Protein AF-A0A137QL99-F1 (afdb_monomer_lite)

pLDDT: mean 76.78, std 11.73, range [41.91, 91.19]

Structure (mmCIF, N/CA/C/O backbone):
data_AF-A0A137QL99-F1
#
_entry.id   AF-A0A137QL99-F1
#
loop_
_atom_site.group_PDB
_atom_site.id
_atom_site.type_symbol
_atom_site.label_atom_id
_atom_site.label_alt_id
_atom_site.label_comp_id
_atom_site.label_asym_id
_atom_site.label_entity_id
_atom_site.label_seq_id
_atom_site.pdbx_PDB_ins_code
_atom_site.Cartn_x
_atom_site.Cartn_y
_atom_site.Cartn_z
_atom_site.occupancy
_atom_site.B_iso_or_equiv
_atom_site.auth_seq_id
_atom_site.auth_comp_id
_atom_site.auth_asym_id
_atom_site.auth_atom_id
_atom_site.pdbx_PDB_model_num
ATOM 1 N N . MET A 1 1 ? 12.707 46.211 -25.160 1.00 54.31 1 MET A N 1
ATOM 2 C CA . MET A 1 1 ? 11.933 45.175 -25.869 1.00 54.31 1 MET A CA 1
ATOM 3 C C . MET A 1 1 ? 12.020 43.937 -25.001 1.00 54.31 1 MET A C 1
ATOM 5 O O . MET A 1 1 ? 13.119 43.436 -24.837 1.00 54.31 1 MET A O 1
ATOM 9 N N . LEU A 1 2 ? 10.940 43.583 -24.303 1.00 53.12 2 LEU A N 1
ATOM 10 C CA . LEU A 1 2 ? 10.890 42.402 -23.436 1.00 53.12 2 LEU A CA 1
ATOM 11 C C . LEU A 1 2 ? 10.158 41.309 -24.218 1.00 53.12 2 LEU A C 1
ATOM 13 O O . LEU A 1 2 ? 9.009 41.518 -24.604 1.00 53.12 2 LEU A O 1
ATOM 17 N N . GLU A 1 3 ? 10.835 40.200 -24.504 1.00 61.22 3 GLU A N 1
ATOM 18 C CA . GLU A 1 3 ? 10.217 39.024 -25.124 1.00 61.22 3 GLU A CA 1
ATOM 19 C C . GLU A 1 3 ? 9.239 38.345 -24.150 1.00 61.22 3 GLU A C 1
ATOM 21 O O . GLU A 1 3 ? 9.506 38.291 -22.945 1.00 61.22 3 GLU A O 1
ATOM 26 N N . PRO A 1 4 ? 8.093 37.834 -24.636 1.00 61.75 4 PRO A N 1
ATOM 27 C CA . PRO A 1 4 ? 7.144 37.131 -23.792 1.00 61.75 4 PRO A CA 1
ATOM 28 C C . PRO A 1 4 ? 7.691 35.742 -23.450 1.00 61.75 4 PRO A C 1
ATOM 30 O O . PRO A 1 4 ? 7.978 34.941 -24.340 1.00 61.75 4 PRO A O 1
ATOM 33 N N . SER A 1 5 ? 7.818 35.451 -22.154 1.00 60.47 5 SER A N 1
ATOM 34 C CA . SER A 1 5 ? 8.147 34.112 -21.665 1.00 60.47 5 SER A CA 1
ATOM 35 C C . SER A 1 5 ? 7.122 33.101 -22.171 1.00 60.47 5 SER A C 1
ATOM 37 O O . SER A 1 5 ? 5.916 33.280 -21.996 1.00 60.47 5 SER A O 1
ATOM 39 N N . THR A 1 6 ? 7.613 32.028 -22.782 1.00 67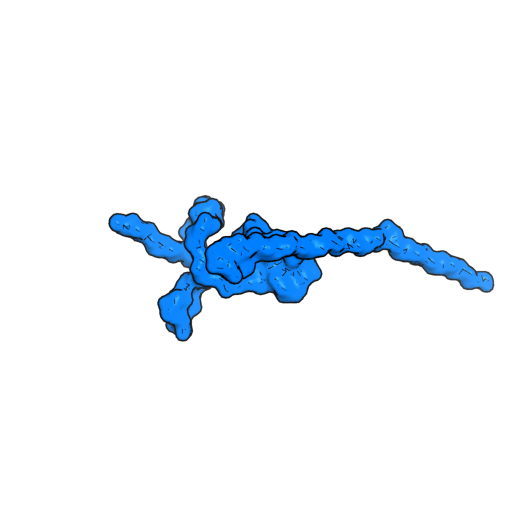.88 6 THR A N 1
ATOM 40 C CA . THR A 1 6 ? 6.822 30.888 -23.242 1.00 67.88 6 THR A CA 1
ATOM 41 C C . THR A 1 6 ? 5.943 30.372 -22.096 1.00 67.88 6 THR A C 1
ATOM 43 O O . THR A 1 6 ? 6.488 30.003 -21.051 1.00 67.88 6 THR A O 1
ATOM 46 N N . PRO A 1 7 ? 4.604 30.325 -22.229 1.00 62.66 7 PRO A N 1
ATOM 47 C CA . PRO A 1 7 ? 3.788 29.624 -21.251 1.00 62.66 7 PRO A CA 1
ATOM 48 C C . PRO A 1 7 ? 4.158 28.137 -21.283 1.00 62.66 7 PRO A C 1
ATOM 50 O O . PRO A 1 7 ? 4.335 27.546 -22.349 1.00 62.66 7 PRO A O 1
ATOM 53 N N . ASN A 1 8 ? 4.322 27.555 -20.099 1.00 57.19 8 ASN A N 1
ATOM 54 C CA . ASN A 1 8 ? 4.699 26.160 -19.904 1.00 57.19 8 ASN A CA 1
ATOM 55 C C . ASN A 1 8 ? 3.695 25.244 -20.643 1.00 57.19 8 ASN A C 1
ATOM 57 O O . ASN A 1 8 ? 2.508 25.244 -20.329 1.00 57.19 8 ASN A O 1
ATOM 61 N N . LEU A 1 9 ? 4.159 24.513 -21.665 1.00 59.59 9 LEU A N 1
ATOM 62 C CA . LEU A 1 9 ? 3.336 23.774 -22.643 1.00 59.59 9 LEU A CA 1
ATOM 63 C C . LEU A 1 9 ? 2.812 22.415 -22.145 1.00 59.59 9 LEU A C 1
ATOM 65 O O . LEU A 1 9 ? 2.236 21.653 -22.921 1.00 59.59 9 LEU A O 1
ATOM 69 N N . PHE A 1 10 ? 2.981 22.100 -20.864 1.00 60.88 10 PHE A N 1
ATOM 70 C CA . PHE A 1 10 ? 2.501 20.854 -20.278 1.00 60.88 10 PHE A CA 1
ATOM 71 C C . PHE A 1 10 ? 1.312 21.167 -19.371 1.00 60.88 10 PHE A C 1
ATOM 73 O O . PHE A 1 10 ? 1.521 21.579 -18.229 1.00 60.88 10 PHE A O 1
ATOM 80 N N . PRO A 1 11 ? 0.059 21.020 -19.847 1.00 55.59 11 PRO A N 1
ATOM 81 C CA . PRO A 1 11 ? -1.076 21.067 -18.950 1.00 55.59 11 PRO A CA 1
ATOM 82 C C . PRO A 1 11 ? -0.912 19.870 -18.026 1.00 55.59 11 PRO A C 1
ATOM 84 O O . PRO A 1 11 ? -0.927 18.723 -18.470 1.00 55.59 11 PRO A O 1
ATOM 87 N N . THR A 1 12 ? -0.671 20.172 -16.762 1.00 53.44 12 THR A N 1
ATOM 88 C CA . THR A 1 12 ? -0.545 19.260 -15.640 1.00 53.44 12 THR A CA 1
ATOM 89 C C . THR A 1 12 ? -1.651 18.206 -15.717 1.00 53.44 12 THR A C 1
ATOM 91 O O . THR A 1 12 ? -2.779 18.434 -15.285 1.00 53.44 12 THR A O 1
ATOM 94 N N . ARG A 1 13 ? -1.368 17.052 -16.329 1.00 53.50 13 ARG A N 1
ATOM 95 C CA . ARG A 1 13 ? -2.262 15.896 -16.296 1.00 53.50 13 ARG A CA 1
ATOM 96 C C . ARG A 1 13 ? -2.036 15.206 -14.959 1.00 53.50 13 ARG A C 1
ATOM 98 O O . ARG A 1 13 ? -1.469 14.126 -14.912 1.00 53.50 13 ARG A O 1
ATOM 105 N N . PHE A 1 14 ? -2.484 15.843 -13.881 1.00 56.25 14 PHE A N 1
ATOM 106 C CA . PHE A 1 14 ? -2.851 15.093 -12.690 1.00 56.25 14 PHE A CA 1
ATOM 107 C C . PHE A 1 14 ? -4.119 14.336 -13.069 1.00 56.25 14 PHE A C 1
ATOM 109 O O . PHE A 1 14 ? -5.210 14.907 -13.099 1.00 56.25 14 PHE A O 1
ATOM 116 N N . THR A 1 15 ? -3.981 13.073 -13.474 1.00 58.94 15 THR A N 1
ATOM 117 C CA . THR A 1 15 ? -5.128 12.167 -13.441 1.00 58.94 15 THR A CA 1
ATOM 118 C C . THR A 1 15 ? -5.634 12.179 -12.007 1.00 58.94 15 THR A C 1
ATOM 120 O O . THR A 1 15 ? -4.841 11.895 -11.109 1.00 58.94 15 THR A O 1
ATOM 123 N N . PRO A 1 16 ? -6.895 12.573 -11.762 1.00 61.84 16 PRO A N 1
ATOM 124 C CA . PRO A 1 16 ? -7.416 12.541 -10.411 1.00 61.84 16 PRO A CA 1
ATOM 125 C C . PRO A 1 16 ? -7.331 11.098 -9.909 1.00 61.84 16 PRO A C 1
ATOM 127 O O . PRO A 1 16 ? -7.560 10.175 -10.705 1.00 61.84 16 PRO A O 1
ATOM 130 N N . PRO A 1 17 ? -7.001 10.893 -8.626 1.00 65.94 17 PRO A N 1
ATOM 131 C CA . PRO A 1 17 ? -6.985 9.560 -8.070 1.00 65.94 17 PRO A CA 1
ATOM 132 C C . PRO A 1 17 ? -8.336 8.870 -8.308 1.00 65.94 17 PRO A C 1
ATOM 134 O O . PRO A 1 17 ? -9.384 9.528 -8.242 1.00 65.94 17 PRO A O 1
ATOM 137 N N . PRO A 1 18 ? -8.338 7.562 -8.616 1.00 68.31 18 PRO A N 1
ATOM 138 C CA . PRO A 1 18 ? -9.555 6.782 -8.706 1.00 68.31 18 PRO A CA 1
ATOM 139 C C . PRO A 1 18 ? -10.327 6.899 -7.393 1.00 68.31 18 PRO A C 1
ATOM 141 O O . PRO A 1 18 ? -9.755 6.902 -6.301 1.00 68.31 18 PRO A O 1
ATOM 144 N N . ALA A 1 19 ? -11.649 7.004 -7.509 1.00 71.75 19 ALA A N 1
ATOM 145 C CA . ALA A 1 19 ? -12.506 6.988 -6.338 1.00 71.75 19 ALA A CA 1
ATOM 146 C C . ALA A 1 19 ? -12.351 5.642 -5.600 1.00 71.75 19 ALA A C 1
ATOM 148 O O . ALA A 1 19 ? -12.258 4.604 -6.263 1.00 71.75 19 ALA A O 1
ATOM 149 N N . PRO A 1 20 ? -12.353 5.633 -4.255 1.00 75.44 20 PRO A N 1
ATOM 150 C CA . PRO A 1 20 ? -12.353 4.393 -3.492 1.00 75.44 20 PRO A CA 1
ATOM 151 C C . PRO A 1 20 ? -13.583 3.547 -3.830 1.00 75.44 20 PRO A C 1
ATOM 153 O O . PRO A 1 20 ? -14.699 4.057 -3.957 1.00 75.44 20 PRO A O 1
ATOM 156 N N . VAL A 1 21 ? -13.378 2.240 -3.945 1.00 76.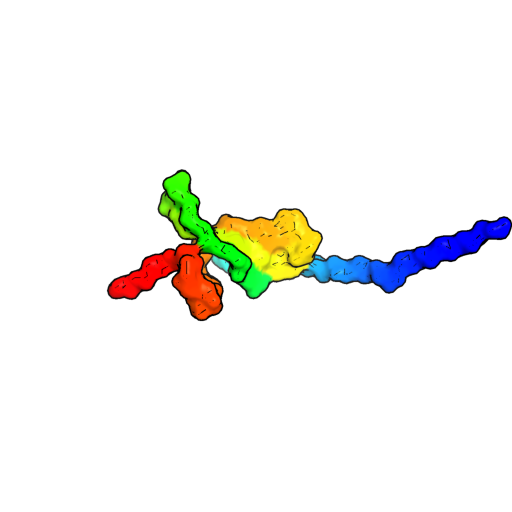81 21 VAL A N 1
ATOM 157 C CA . VAL A 1 21 ? -14.444 1.253 -4.105 1.00 76.81 21 VAL A CA 1
ATOM 158 C C . VAL A 1 21 ? -14.979 0.918 -2.722 1.00 76.81 21 VAL A C 1
ATOM 160 O O . VAL A 1 21 ? -14.227 0.506 -1.853 1.00 76.81 21 VAL A O 1
ATOM 163 N N . VAL A 1 22 ? -16.281 1.067 -2.493 1.00 80.31 22 VAL A N 1
ATOM 164 C CA . VAL A 1 22 ? -16.874 0.695 -1.201 1.00 80.31 22 VAL A CA 1
ATOM 165 C C . VAL A 1 22 ? -17.163 -0.806 -1.192 1.00 80.31 22 VAL A C 1
ATOM 167 O O . VAL A 1 22 ? -18.033 -1.265 -1.935 1.00 80.31 22 VAL A O 1
ATOM 170 N N . ILE A 1 23 ? -16.463 -1.565 -0.349 1.00 74.88 23 ILE A N 1
ATOM 171 C CA . ILE A 1 23 ? -16.723 -2.990 -0.102 1.00 74.88 23 ILE A CA 1
ATOM 172 C C . ILE A 1 23 ? -17.149 -3.148 1.357 1.00 74.88 23 ILE A C 1
ATOM 174 O O . ILE A 1 23 ? -16.482 -2.666 2.263 1.00 74.88 23 ILE A O 1
ATOM 178 N N . ASP A 1 24 ? -18.304 -3.777 1.582 1.00 78.31 24 ASP A N 1
ATOM 179 C CA . ASP A 1 24 ? -18.902 -3.959 2.920 1.00 78.31 24 ASP A CA 1
ATOM 180 C C . ASP A 1 24 ? -19.167 -2.648 3.699 1.00 78.31 24 ASP A C 1
ATOM 182 O O . ASP A 1 24 ? -19.289 -2.641 4.917 1.00 78.31 24 ASP A O 1
ATOM 186 N N . GLY A 1 25 ? -19.285 -1.517 2.995 1.00 80.44 25 GLY A N 1
ATOM 187 C CA . GLY A 1 25 ? -19.466 -0.196 3.610 1.00 80.44 25 GLY A CA 1
ATOM 188 C C . GLY A 1 25 ? -18.162 0.540 3.927 1.00 80.44 25 GLY A C 1
ATOM 189 O O . GLY A 1 25 ? -18.218 1.716 4.279 1.00 80.44 25 GLY A O 1
ATOM 190 N N . GLU A 1 26 ? -17.007 -0.094 3.712 1.00 75.69 26 GLU A N 1
ATOM 191 C CA . GLU A 1 26 ? -15.687 0.498 3.922 1.00 75.69 26 GLU A CA 1
ATOM 192 C C . GLU A 1 26 ? -15.017 0.864 2.581 1.00 75.69 26 GLU A C 1
ATOM 194 O O . GLU A 1 26 ? -15.134 0.119 1.603 1.00 75.69 26 GLU A O 1
ATOM 199 N N . PRO A 1 27 ? -14.315 2.009 2.489 1.00 73.31 27 PRO A N 1
ATOM 200 C CA . PRO A 1 27 ? -13.593 2.398 1.282 1.00 73.31 27 PRO A CA 1
ATOM 201 C C . PRO A 1 27 ? -12.315 1.559 1.099 1.00 73.31 27 PRO A C 1
ATOM 203 O O . PRO A 1 27 ? -11.352 1.684 1.855 1.00 73.31 27 PRO A O 1
ATOM 206 N N . GLU A 1 28 ? -12.280 0.742 0.051 1.00 80.56 28 GLU A N 1
ATOM 207 C CA . GLU A 1 28 ? -11.098 0.048 -0.455 1.00 80.56 28 GLU A CA 1
ATOM 208 C C . GLU A 1 28 ? -10.486 0.825 -1.629 1.00 80.56 28 GLU A C 1
ATOM 210 O O . GLU A 1 28 ? -11.175 1.284 -2.540 1.00 80.56 28 GLU A O 1
ATOM 215 N N . PHE A 1 29 ? -9.164 0.967 -1.625 1.00 77.50 29 PHE A N 1
ATOM 216 C CA . PHE A 1 29 ? -8.419 1.652 -2.679 1.00 77.50 29 PHE A CA 1
ATOM 217 C C . PHE A 1 29 ? -7.610 0.634 -3.482 1.00 77.50 29 PHE A C 1
ATOM 219 O O . PHE A 1 29 ? -7.084 -0.339 -2.933 1.00 77.50 29 PHE A O 1
ATOM 226 N N . GLU A 1 30 ? -7.495 0.865 -4.787 1.00 80.62 30 GLU A N 1
ATOM 227 C CA . GLU A 1 30 ? -6.717 -0.000 -5.666 1.00 80.62 30 GLU A CA 1
ATOM 228 C C . GLU A 1 30 ? -5.216 0.275 -5.496 1.00 80.62 30 GLU A C 1
ATOM 230 O O . GLU A 1 30 ? -4.760 1.419 -5.493 1.00 80.62 30 GLU A O 1
ATOM 235 N N . ILE A 1 31 ? -4.437 -0.791 -5.316 1.00 83.25 31 ILE A N 1
ATOM 236 C CA . ILE A 1 31 ? -2.979 -0.730 -5.176 1.00 83.25 31 ILE A CA 1
ATOM 237 C C . ILE A 1 31 ? -2.363 -0.974 -6.552 1.00 83.25 31 ILE A C 1
ATOM 239 O O . ILE A 1 31 ? -2.614 -2.021 -7.145 1.00 83.25 31 ILE A O 1
ATOM 243 N N . THR A 1 32 ? -1.500 -0.072 -7.022 1.00 84.69 32 THR A N 1
ATOM 244 C CA . THR A 1 32 ? -0.734 -0.282 -8.259 1.00 84.69 32 THR A CA 1
ATOM 245 C C . THR A 1 32 ? 0.253 -1.432 -8.080 1.00 84.69 32 THR A C 1
ATOM 247 O O . THR A 1 32 ? 0.237 -2.405 -8.831 1.00 84.69 32 THR A O 1
ATOM 250 N N . HIS A 1 33 ? 1.147 -1.324 -7.091 1.00 83.81 33 HIS A N 1
ATOM 251 C CA . HIS A 1 33 ? 2.139 -2.353 -6.787 1.00 83.81 33 HIS A CA 1
ATOM 252 C C . HIS A 1 33 ? 2.757 -2.183 -5.393 1.00 83.81 33 HIS A C 1
ATOM 254 O O . HIS A 1 33 ? 2.650 -1.138 -4.748 1.00 83.81 33 HIS A O 1
ATOM 260 N N . ILE A 1 34 ? 3.415 -3.246 -4.925 1.00 88.62 34 ILE A N 1
ATOM 261 C CA . ILE A 1 34 ? 4.191 -3.262 -3.682 1.00 88.62 34 ILE A CA 1
ATOM 262 C C . ILE A 1 34 ? 5.639 -2.909 -4.017 1.00 88.62 34 ILE A C 1
ATOM 264 O O . ILE A 1 34 ? 6.258 -3.575 -4.845 1.00 88.62 34 ILE A O 1
ATOM 268 N N . VAL A 1 35 ? 6.188 -1.901 -3.341 1.00 89.38 35 VAL A N 1
ATOM 269 C CA . VAL A 1 35 ? 7.581 -1.462 -3.532 1.00 89.38 35 VAL A CA 1
ATOM 270 C C . VAL A 1 35 ? 8.517 -1.962 -2.439 1.00 89.38 35 VAL A C 1
ATOM 272 O O . VAL A 1 35 ? 9.721 -2.081 -2.658 1.00 89.38 35 VAL A O 1
ATOM 275 N N . ASP A 1 36 ? 7.989 -2.257 -1.249 1.00 90.69 36 ASP A N 1
ATOM 276 C CA . ASP A 1 36 ? 8.808 -2.744 -0.145 1.00 90.69 36 ASP A CA 1
ATOM 277 C C . ASP A 1 36 ? 8.006 -3.537 0.891 1.00 90.69 36 ASP A C 1
ATOM 279 O O . ASP A 1 36 ? 6.777 -3.499 0.939 1.00 90.69 36 ASP A O 1
ATOM 283 N N . SER A 1 37 ? 8.721 -4.228 1.769 1.00 91.19 37 SER A N 1
ATOM 284 C CA . SER A 1 37 ? 8.161 -4.943 2.911 1.00 91.19 37 SER A CA 1
ATOM 285 C C . SER A 1 37 ? 9.097 -4.825 4.107 1.00 91.19 37 SER A C 1
ATOM 287 O O . SER A 1 37 ? 10.315 -4.936 3.952 1.00 91.19 37 SER A O 1
ATOM 289 N N . LYS A 1 38 ? 8.546 -4.673 5.310 1.00 90.75 38 LYS A N 1
ATOM 290 C CA . LYS A 1 38 ? 9.329 -4.601 6.546 1.00 90.75 38 LYS A CA 1
ATOM 291 C C . LYS A 1 38 ? 8.670 -5.358 7.686 1.00 90.75 38 LYS A C 1
ATOM 293 O O . LYS A 1 38 ? 7.452 -5.525 7.716 1.00 90.75 38 LYS A O 1
ATOM 298 N N . ILE A 1 39 ? 9.492 -5.729 8.667 1.00 88.88 39 ILE A N 1
ATOM 299 C CA . ILE A 1 39 ? 9.021 -6.252 9.948 1.00 88.88 39 ILE A CA 1
ATOM 300 C C . ILE A 1 39 ? 9.061 -5.139 11.002 1.00 88.88 39 ILE A C 1
ATOM 302 O O . ILE A 1 39 ? 10.137 -4.739 11.445 1.00 88.88 39 ILE A O 1
ATOM 306 N N . ASP A 1 40 ? 7.894 -4.657 11.419 1.00 87.94 40 ASP A N 1
ATOM 307 C CA . ASP A 1 40 ? 7.716 -3.754 12.554 1.00 87.94 40 ASP A CA 1
ATOM 308 C C . ASP A 1 40 ? 7.543 -4.568 13.846 1.00 87.94 40 ASP A C 1
ATOM 310 O O . ASP A 1 40 ? 6.517 -5.202 14.090 1.00 87.94 40 ASP A O 1
ATOM 314 N N . ARG A 1 41 ? 8.578 -4.573 14.691 1.00 84.75 41 ARG A N 1
ATOM 315 C CA . ARG A 1 41 ? 8.584 -5.327 15.956 1.00 84.75 41 ARG A CA 1
ATOM 316 C C . ARG A 1 41 ? 7.749 -4.668 17.056 1.00 84.75 41 ARG A C 1
ATOM 318 O O . ARG A 1 41 ? 7.482 -5.324 18.059 1.00 84.75 41 ARG A O 1
ATOM 325 N N . CYS A 1 42 ? 7.346 -3.412 16.878 1.00 85.94 42 CYS A N 1
ATOM 326 C CA . CYS A 1 42 ? 6.578 -2.653 17.861 1.00 85.94 42 CYS A CA 1
ATOM 327 C C . CYS A 1 42 ? 5.062 -2.862 17.718 1.00 85.94 42 CYS A C 1
ATOM 329 O O . CYS A 1 42 ? 4.302 -2.413 18.572 1.00 85.94 42 CYS A O 1
ATOM 331 N N . ARG A 1 43 ? 4.608 -3.536 16.652 1.00 78.00 43 ARG A N 1
ATOM 332 C CA . ARG A 1 43 ? 3.188 -3.776 16.355 1.00 78.00 43 ARG A CA 1
ATOM 333 C C . ARG A 1 43 ? 2.808 -5.249 16.504 1.00 78.00 43 ARG A C 1
ATOM 335 O O . ARG A 1 43 ? 3.631 -6.144 16.327 1.00 78.00 43 ARG A O 1
ATOM 342 N N . ALA A 1 44 ? 1.524 -5.496 16.781 1.00 75.62 44 ALA A N 1
ATOM 343 C CA . ALA A 1 44 ? 0.953 -6.846 16.805 1.00 75.62 44 ALA A CA 1
ATOM 344 C C . ALA A 1 44 ? 1.016 -7.508 15.416 1.00 75.62 44 ALA A C 1
ATOM 346 O O . ALA A 1 44 ? 1.487 -8.637 15.280 1.00 75.62 44 ALA A O 1
ATOM 347 N N . CYS A 1 45 ? 0.621 -6.770 14.371 1.00 75.00 45 CYS A N 1
ATOM 348 C CA . CYS A 1 45 ? 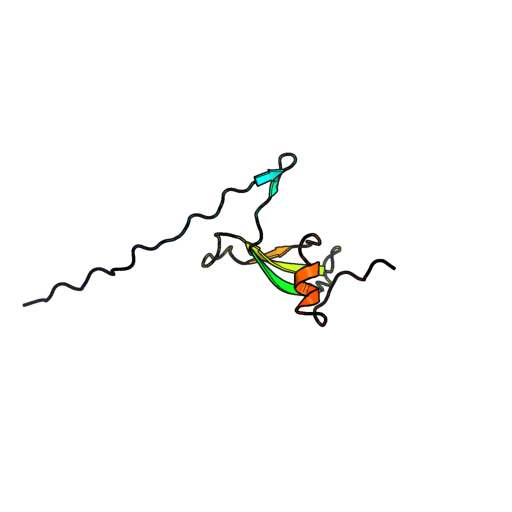0.875 -7.148 12.983 1.00 75.00 45 CYS A CA 1
ATOM 349 C C . CYS A 1 45 ? 2.300 -6.741 12.616 1.00 75.00 45 CYS A C 1
ATOM 351 O O . CYS A 1 45 ? 2.575 -5.568 12.365 1.00 75.00 45 CYS A O 1
ATOM 353 N N . LYS A 1 46 ? 3.208 -7.718 12.626 1.00 84.38 46 LYS A N 1
ATOM 354 C CA . LYS A 1 46 ? 4.635 -7.447 12.445 1.00 84.38 46 LYS A CA 1
ATOM 355 C C . LYS A 1 46 ? 5.010 -7.178 10.998 1.00 84.38 46 LYS A C 1
ATOM 357 O O . LYS A 1 46 ? 5.984 -6.487 10.767 1.00 84.38 46 LYS A O 1
ATOM 362 N N . LEU A 1 47 ? 4.284 -7.721 10.028 1.00 88.62 47 LEU A N 1
ATOM 363 C CA . LEU A 1 47 ? 4.634 -7.583 8.621 1.00 88.62 47 LEU A CA 1
ATOM 364 C C . LEU A 1 47 ? 3.824 -6.463 7.972 1.00 88.62 47 LEU A C 1
ATOM 366 O O . LEU A 1 47 ? 2.596 -6.494 7.995 1.00 88.62 47 LEU A O 1
ATOM 370 N N . LEU A 1 48 ? 4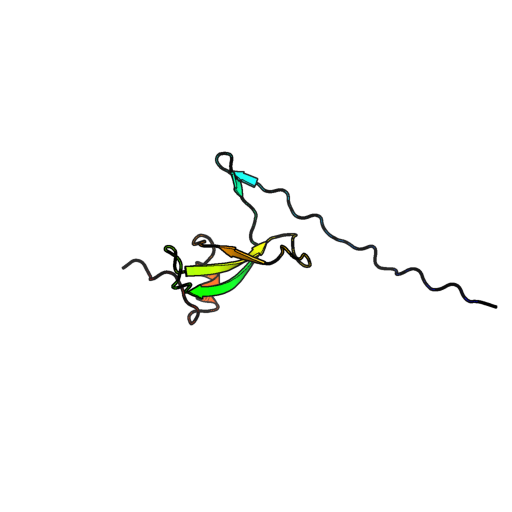.525 -5.491 7.395 1.00 89.44 48 LEU A N 1
ATOM 371 C CA . LEU A 1 48 ? 3.932 -4.370 6.676 1.00 89.44 48 LEU A CA 1
ATOM 372 C C . LEU A 1 48 ? 4.504 -4.301 5.266 1.00 89.44 48 LEU A C 1
ATOM 374 O O . LEU A 1 48 ? 5.701 -4.510 5.064 1.00 89.44 48 LEU A O 1
ATOM 378 N N . TYR A 1 49 ? 3.654 -3.929 4.320 1.00 89.81 49 TYR A N 1
ATOM 379 C CA . TYR A 1 49 ? 4.007 -3.714 2.924 1.00 89.81 49 TYR A CA 1
ATOM 380 C C . TYR A 1 49 ? 3.852 -2.250 2.567 1.00 89.81 49 TYR A C 1
ATOM 382 O O . TYR A 1 49 ? 2.856 -1.631 2.935 1.00 89.81 49 TYR A O 1
ATOM 390 N N . LYS A 1 50 ? 4.842 -1.713 1.860 1.00 90.44 50 LYS A N 1
ATOM 391 C CA . LYS A 1 50 ? 4.786 -0.383 1.276 1.00 90.44 50 LYS A CA 1
ATOM 392 C C . LYS A 1 50 ? 4.135 -0.506 -0.091 1.00 90.44 50 LYS A C 1
ATOM 394 O O . LYS A 1 50 ? 4.690 -1.156 -0.979 1.00 90.44 50 LYS A O 1
ATOM 399 N N . VAL A 1 51 ? 2.956 0.077 -0.222 1.00 88.25 51 VAL A N 1
ATOM 400 C CA . VAL A 1 51 ? 2.147 0.037 -1.439 1.00 88.25 51 VAL A CA 1
ATOM 401 C C . VAL A 1 51 ? 2.134 1.405 -2.092 1.00 88.25 51 VAL A C 1
ATOM 403 O O . VAL A 1 51 ? 2.178 2.405 -1.378 1.00 88.25 51 VAL A O 1
ATOM 406 N N . ILE A 1 52 ? 2.063 1.422 -3.418 1.00 86.38 52 ILE A N 1
ATOM 407 C CA . ILE A 1 52 ? 1.684 2.603 -4.192 1.00 86.38 52 ILE A CA 1
ATOM 408 C C . ILE A 1 52 ? 0.195 2.509 -4.490 1.00 86.38 52 ILE A C 1
ATOM 410 O O . ILE A 1 52 ? -0.266 1.481 -4.998 1.00 86.38 52 ILE A O 1
ATOM 414 N N . TRP A 1 53 ? -0.550 3.560 -4.172 1.00 85.69 53 TRP A N 1
ATOM 415 C CA . TRP A 1 53 ? -1.961 3.652 -4.525 1.00 85.69 53 TRP A CA 1
ATOM 416 C C . TRP A 1 53 ? -2.133 4.091 -5.975 1.00 85.69 53 TRP A C 1
ATOM 418 O O . TRP A 1 53 ? -1.488 5.036 -6.436 1.00 85.69 53 TRP A O 1
ATOM 428 N N . LEU A 1 54 ? -3.039 3.424 -6.685 1.00 82.94 54 LEU A N 1
ATOM 429 C CA . LEU A 1 54 ? -3.359 3.771 -8.062 1.00 82.94 54 LEU A CA 1
ATOM 430 C C . LEU A 1 54 ? -3.895 5.201 -8.119 1.00 82.94 54 LEU A C 1
ATOM 432 O O . LEU A 1 54 ? -4.778 5.551 -7.347 1.00 82.94 54 LEU A O 1
ATOM 436 N N . GLY A 1 55 ? -3.339 6.025 -9.010 1.00 79.19 55 GLY A N 1
ATOM 437 C CA . GLY A 1 55 ? -3.734 7.423 -9.228 1.00 79.19 55 GLY A CA 1
ATOM 438 C C . GLY A 1 55 ? -3.361 8.418 -8.124 1.00 79.19 55 GLY A C 1
ATOM 439 O O . GLY A 1 55 ? -3.724 9.586 -8.233 1.00 79.19 55 GLY A O 1
ATOM 440 N N . TYR A 1 56 ? -2.616 7.987 -7.105 1.00 79.38 56 TYR A N 1
ATOM 441 C CA . TYR A 1 56 ? -1.945 8.874 -6.142 1.00 79.38 56 TYR A CA 1
ATOM 442 C C . TYR A 1 56 ? -0.437 8.977 -6.409 1.00 79.38 56 TYR A C 1
ATOM 444 O O . TYR A 1 56 ? 0.303 9.506 -5.585 1.00 79.38 56 TYR A O 1
ATOM 452 N N . GLU A 1 57 ? 0.017 8.467 -7.550 1.00 76.75 57 GLU A N 1
ATOM 453 C CA . GLU A 1 57 ? 1.385 8.608 -8.049 1.00 76.75 57 GLU A CA 1
ATOM 454 C C . GLU A 1 57 ? 1.720 10.107 -8.171 1.00 76.75 57 GLU A C 1
ATOM 456 O O . GLU A 1 57 ? 0.935 10.853 -8.756 1.00 76.75 57 GLU A O 1
ATOM 461 N N . ASP A 1 58 ? 2.850 10.550 -7.608 1.00 74.44 58 ASP A N 1
ATOM 462 C CA . ASP A 1 58 ? 3.264 11.967 -7.519 1.00 74.44 58 ASP A CA 1
ATOM 463 C C . ASP A 1 58 ? 2.514 12.803 -6.456 1.00 74.44 58 ASP A C 1
ATOM 465 O O . ASP A 1 58 ? 2.515 14.034 -6.489 1.00 74.44 58 ASP A O 1
ATOM 469 N N . THR A 1 59 ? 1.879 12.152 -5.475 1.00 77.31 59 THR A N 1
ATOM 470 C CA . THR A 1 59 ? 1.268 12.832 -4.319 1.00 77.31 59 THR A CA 1
ATOM 471 C C . THR A 1 59 ? 1.959 12.458 -3.009 1.00 77.31 59 THR A C 1
ATOM 473 O O . THR A 1 59 ? 2.569 11.400 -2.882 1.00 77.31 59 THR A O 1
ATOM 476 N N . GLU A 1 60 ? 1.833 13.305 -1.985 1.00 76.75 60 GLU A N 1
ATOM 477 C CA . GLU A 1 60 ? 2.367 13.018 -0.641 1.00 76.75 60 GLU A CA 1
ATOM 478 C C . GLU A 1 60 ? 1.764 11.733 -0.032 1.00 76.75 60 GLU A C 1
ATOM 480 O O . GLU A 1 60 ? 2.398 11.071 0.791 1.00 76.75 60 GLU A O 1
ATOM 485 N N . ASP A 1 61 ? 0.560 11.355 -0.474 1.00 76.75 61 ASP A N 1
ATOM 486 C CA . ASP A 1 61 ? -0.170 10.159 -0.050 1.00 76.75 61 ASP A CA 1
ATOM 487 C C . ASP A 1 61 ? 0.057 8.949 -0.974 1.00 76.75 61 ASP A C 1
ATOM 489 O O . ASP A 1 61 ? -0.615 7.931 -0.821 1.00 76.75 61 ASP A O 1
ATOM 493 N N . GLU A 1 62 ? 1.013 9.012 -1.911 1.00 83.06 62 GLU A N 1
ATOM 494 C CA . GLU A 1 62 ? 1.310 7.931 -2.866 1.00 83.06 62 GLU A CA 1
ATOM 495 C C . GLU A 1 62 ? 1.582 6.596 -2.164 1.00 83.06 62 GLU A C 1
ATOM 497 O O . GLU A 1 62 ? 1.188 5.529 -2.640 1.00 83.06 62 GLU A O 1
ATOM 502 N N . LEU A 1 63 ? 2.275 6.659 -1.023 1.00 87.44 63 LEU A N 1
ATOM 503 C CA . LEU A 1 63 ? 2.887 5.511 -0.373 1.00 87.44 63 LEU A CA 1
ATOM 504 C C . LEU A 1 63 ? 2.312 5.281 1.017 1.00 87.44 63 LEU A C 1
ATOM 506 O O . LEU A 1 63 ? 2.459 6.111 1.912 1.00 87.44 63 LEU A O 1
ATOM 510 N N . SER A 1 64 ? 1.786 4.081 1.253 1.00 88.00 64 SER A N 1
ATOM 511 C CA . SER A 1 64 ? 1.299 3.696 2.579 1.00 88.00 64 SER A CA 1
ATOM 512 C C . SER A 1 64 ? 1.833 2.344 3.037 1.00 88.00 64 SER A C 1
ATOM 514 O O . SER A 1 64 ? 2.153 1.470 2.232 1.00 88.00 64 SER A O 1
ATOM 516 N N . TRP A 1 65 ? 1.959 2.181 4.357 1.00 89.44 65 TRP A N 1
ATOM 517 C CA . TRP A 1 65 ? 2.362 0.926 4.990 1.00 89.44 65 TRP A CA 1
ATOM 518 C C . TRP A 1 65 ? 1.130 0.169 5.474 1.00 89.44 65 TRP A C 1
ATOM 520 O O . TRP A 1 65 ? 0.512 0.566 6.462 1.00 89.44 65 TRP A O 1
ATOM 530 N N . LEU A 1 66 ? 0.819 -0.956 4.831 1.00 86.62 66 LEU A N 1
ATOM 531 C CA . LEU A 1 66 ? -0.374 -1.746 5.127 1.00 86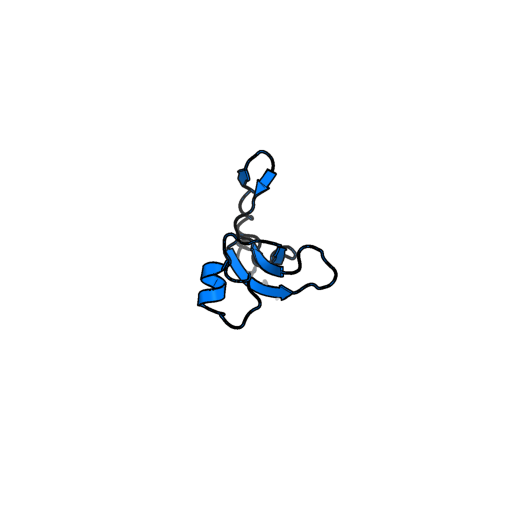.62 66 LEU A CA 1
ATOM 532 C C . LEU A 1 66 ? -0.036 -3.178 5.551 1.00 86.62 66 LEU A C 1
ATOM 534 O O . LEU A 1 66 ? 0.863 -3.801 4.976 1.00 86.62 66 LEU A O 1
ATOM 538 N N . PRO A 1 67 ? -0.796 -3.755 6.494 1.00 83.19 67 PRO A N 1
ATOM 539 C CA . PRO A 1 67 ? -0.769 -5.183 6.778 1.00 83.19 67 PRO A CA 1
ATOM 540 C C . PRO A 1 67 ? -1.609 -5.936 5.728 1.00 83.19 67 PRO A C 1
ATOM 542 O O . PRO A 1 67 ? -2.643 -6.511 6.051 1.00 83.19 67 PRO A O 1
ATOM 545 N N . THR A 1 68 ? -1.219 -5.890 4.449 1.00 75.69 68 THR A N 1
ATOM 546 C CA . THR A 1 68 ? -1.955 -6.579 3.371 1.00 75.69 68 THR A CA 1
ATOM 547 C C . THR A 1 68 ? -1.340 -7.933 3.026 1.00 75.69 68 THR A C 1
ATOM 549 O O . THR A 1 68 ? -0.126 -8.115 3.086 1.00 75.69 68 THR A O 1
ATOM 552 N N . THR A 1 69 ? -2.181 -8.891 2.640 1.00 68.75 69 THR A N 1
ATOM 553 C CA . THR A 1 69 ? -1.776 -10.230 2.177 1.00 68.75 69 THR A CA 1
ATOM 554 C C . THR A 1 69 ? -2.251 -10.537 0.758 1.00 68.75 69 THR A C 1
ATOM 556 O O . THR A 1 69 ? -1.754 -11.477 0.147 1.00 68.75 69 THR A O 1
ATOM 559 N N . LYS A 1 70 ? -3.180 -9.750 0.196 1.00 69.75 70 LYS A N 1
ATOM 560 C CA . LYS A 1 70 ? -3.876 -10.097 -1.058 1.00 69.75 70 LYS A CA 1
ATOM 561 C C . LYS A 1 70 ? -3.018 -9.937 -2.325 1.00 69.75 70 LYS A C 1
ATOM 563 O O . LYS A 1 70 ? -3.328 -10.555 -3.334 1.00 69.75 70 LYS A O 1
ATOM 568 N N . LEU A 1 71 ? -1.933 -9.156 -2.277 1.00 71.25 71 LEU A N 1
ATOM 569 C CA . LEU A 1 71 ? -1.086 -8.836 -3.446 1.00 71.25 71 LEU A CA 1
ATOM 570 C C . LEU A 1 71 ? 0.398 -9.197 -3.260 1.00 71.25 71 LEU A C 1
ATOM 572 O O . LEU A 1 71 ? 1.253 -8.811 -4.054 1.00 71.25 71 LEU A O 1
ATOM 576 N N . VAL A 1 72 ? 0.728 -9.953 -2.212 1.00 82.38 72 VAL A N 1
ATOM 577 C CA . VAL A 1 72 ? 2.127 -10.204 -1.823 1.00 82.38 72 VAL A CA 1
ATOM 578 C C . VAL A 1 72 ? 2.782 -11.324 -2.634 1.00 82.38 72 VAL A C 1
ATOM 580 O O . VAL A 1 72 ? 4.004 -11.373 -2.725 1.00 82.38 72 VAL A O 1
ATOM 583 N N . SER A 1 73 ? 1.998 -12.207 -3.259 1.00 81.50 73 SER A N 1
ATOM 584 C CA . SER A 1 73 ? 2.517 -13.366 -3.997 1.00 81.50 73 SER A CA 1
ATOM 585 C C . SER A 1 73 ? 3.391 -12.963 -5.186 1.00 81.50 73 SER A C 1
ATOM 587 O O . SER A 1 73 ? 4.491 -13.486 -5.337 1.00 81.50 73 SER A O 1
ATOM 589 N N . ASN A 1 74 ? 2.941 -11.999 -6.000 1.00 83.31 74 ASN A N 1
ATOM 590 C CA . ASN A 1 74 ? 3.717 -11.522 -7.149 1.00 83.31 74 ASN A CA 1
ATOM 591 C C . ASN A 1 74 ? 4.979 -10.763 -6.701 1.00 83.31 74 ASN A C 1
ATOM 593 O O . ASN A 1 74 ? 6.048 -10.910 -7.287 1.00 83.31 74 ASN A O 1
ATOM 597 N N . PHE A 1 75 ? 4.871 -10.004 -5.605 1.00 86.38 75 PHE A N 1
ATOM 598 C CA . PHE A 1 75 ? 6.008 -9.311 -5.002 1.00 86.38 75 PHE A CA 1
ATOM 599 C C . PHE A 1 75 ? 7.088 -10.292 -4.530 1.00 86.38 75 PHE A C 1
ATOM 601 O O . PHE A 1 75 ? 8.251 -10.124 -4.876 1.00 86.38 75 PHE A O 1
ATOM 608 N N . HIS A 1 76 ? 6.725 -11.354 -3.808 1.00 88.75 76 HIS A N 1
ATOM 609 C CA . HIS A 1 76 ? 7.693 -12.350 -3.326 1.00 88.75 76 HIS A CA 1
ATOM 610 C C . HIS A 1 76 ? 8.228 -13.270 -4.424 1.00 88.75 76 HIS A C 1
ATOM 612 O O . HIS A 1 76 ? 9.332 -13.789 -4.285 1.00 88.75 76 HIS A O 1
ATOM 618 N N . ALA A 1 77 ? 7.507 -13.425 -5.539 1.00 86.31 77 ALA A N 1
ATOM 619 C CA . ALA A 1 77 ? 8.049 -14.078 -6.728 1.00 86.31 77 ALA A CA 1
ATOM 620 C C . ALA A 1 77 ? 9.225 -13.280 -7.326 1.00 86.31 77 ALA A C 1
ATOM 622 O O . ALA A 1 77 ? 10.233 -13.869 -7.713 1.00 86.31 77 ALA A O 1
ATOM 623 N N . ALA A 1 78 ? 9.123 -11.946 -7.360 1.00 88.56 78 ALA A N 1
ATOM 624 C CA . ALA A 1 78 ? 10.190 -11.063 -7.836 1.00 88.56 78 ALA A CA 1
ATOM 625 C C . ALA A 1 78 ? 11.282 -10.810 -6.777 1.00 88.56 78 ALA A C 1
ATOM 627 O O . ALA A 1 78 ? 12.462 -10.682 -7.107 1.00 88.56 78 ALA A O 1
ATOM 628 N N . TYR A 1 79 ? 10.901 -10.761 -5.499 1.00 88.38 79 TYR A N 1
ATOM 629 C CA . TYR A 1 79 ? 11.772 -10.409 -4.379 1.00 88.38 79 TYR A CA 1
ATOM 630 C C . TYR A 1 79 ? 11.735 -11.463 -3.259 1.00 88.38 79 TYR A C 1
ATOM 632 O O . TYR A 1 79 ? 11.339 -11.156 -2.135 1.00 88.38 79 TYR A O 1
ATOM 640 N N . PRO A 1 80 ? 12.221 -12.693 -3.497 1.00 87.62 80 PRO A N 1
ATOM 641 C CA . PRO A 1 80 ? 12.113 -13.792 -2.529 1.00 87.62 80 PRO A CA 1
ATOM 642 C C . PRO A 1 80 ? 12.915 -13.576 -1.234 1.00 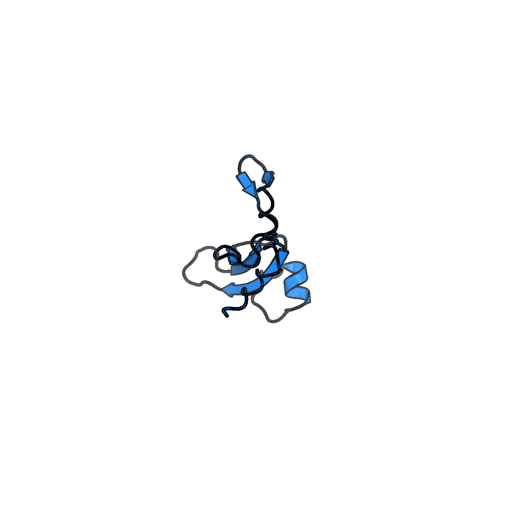87.62 80 PRO A C 1
ATOM 644 O O . PRO A 1 80 ? 12.709 -14.277 -0.249 1.00 87.62 80 PRO A O 1
ATOM 647 N N . HIS A 1 81 ? 13.850 -12.621 -1.223 1.00 88.38 81 HIS A N 1
ATOM 648 C CA . HIS A 1 81 ? 14.669 -12.283 -0.054 1.00 88.38 81 HIS A CA 1
ATOM 649 C C . HIS A 1 81 ? 13.995 -11.274 0.889 1.00 88.38 81 HIS A C 1
ATOM 651 O O . HIS A 1 81 ? 14.501 -11.013 1.982 1.00 88.38 81 HIS A O 1
ATOM 657 N N . LYS A 1 82 ? 12.899 -10.645 0.455 1.00 88.81 82 LYS A N 1
ATOM 658 C CA . LYS A 1 82 ? 12.174 -9.655 1.246 1.00 88.81 82 LYS A CA 1
ATOM 659 C C . LYS A 1 82 ? 11.336 -10.360 2.321 1.00 88.81 82 LYS A C 1
ATOM 661 O O . LYS A 1 82 ? 10.884 -11.484 2.111 1.00 88.81 82 LYS A O 1
ATOM 666 N N . PRO A 1 83 ? 11.124 -9.739 3.493 1.00 85.88 83 PRO A N 1
ATOM 667 C CA . PRO A 1 83 ? 10.312 -10.347 4.538 1.00 85.88 83 PRO A CA 1
ATOM 668 C C . PRO A 1 83 ? 8.881 -10.577 4.038 1.00 85.88 83 PRO A C 1
ATOM 670 O O . PRO A 1 83 ? 8.198 -9.641 3.633 1.00 85.88 83 PRO A O 1
ATOM 673 N N . GLY A 1 84 ? 8.439 -11.832 4.068 1.00 83.94 84 GLY A N 1
ATOM 674 C CA . GLY A 1 84 ? 7.121 -12.257 3.606 1.00 83.94 84 GLY A CA 1
ATOM 675 C C . GLY A 1 84 ? 6.302 -12.948 4.688 1.00 83.94 84 GLY A C 1
ATOM 676 O O . GLY A 1 84 ? 6.797 -13.173 5.797 1.00 83.94 84 GLY A O 1
ATOM 677 N N . PRO A 1 85 ? 5.029 -13.270 4.400 1.00 77.19 85 PRO A N 1
ATOM 678 C CA . PRO A 1 85 ? 4.236 -14.097 5.290 1.00 77.19 85 PRO A CA 1
ATOM 679 C C . PRO A 1 85 ? 4.922 -15.462 5.343 1.00 77.19 85 PRO A C 1
ATOM 681 O O . PRO A 1 85 ? 5.381 -15.958 4.311 1.00 77.19 85 PRO A O 1
ATOM 684 N N . LEU A 1 86 ? 5.023 -16.062 6.529 1.00 70.44 86 LEU A N 1
ATOM 685 C CA . LEU A 1 86 ? 5.508 -17.436 6.610 1.00 70.44 86 LEU A CA 1
ATOM 686 C C . LEU A 1 86 ? 4.603 -18.301 5.720 1.00 70.44 86 LEU A C 1
ATOM 688 O O . LEU A 1 86 ? 3.380 -18.151 5.820 1.00 70.44 86 LEU A O 1
ATOM 692 N N . PRO A 1 87 ? 5.163 -19.151 4.839 1.00 61.38 87 PRO A N 1
ATOM 693 C CA . PRO A 1 87 ? 4.342 -20.079 4.083 1.00 61.38 87 PRO A CA 1
ATOM 694 C C . PRO A 1 87 ? 3.546 -20.905 5.091 1.00 61.38 87 PRO A C 1
ATOM 696 O O . PRO A 1 87 ? 4.120 -21.449 6.037 1.00 61.38 87 PRO A O 1
ATOM 699 N N . SER A 1 88 ? 2.223 -20.922 4.934 1.00 55.38 88 SER A N 1
ATOM 700 C CA . SER A 1 88 ? 1.350 -21.805 5.700 1.00 55.38 88 SER A CA 1
ATOM 701 C C . SER A 1 88 ? 1.859 -23.231 5.481 1.00 55.38 88 SER A C 1
ATOM 703 O O . SER A 1 88 ? 1.894 -23.686 4.338 1.00 55.38 88 SER A O 1
ATOM 705 N N . LEU A 1 89 ? 2.341 -23.862 6.551 1.00 41.91 89 LEU A N 1
ATOM 706 C CA . LEU A 1 89 ? 2.845 -25.237 6.553 1.00 41.91 89 LEU A CA 1
ATOM 707 C C . LEU A 1 89 ? 1.702 -26.229 6.315 1.00 41.91 89 LEU A C 1
ATOM 709 O O . LEU A 1 89 ? 0.606 -25.984 6.871 1.00 41.91 89 LEU A O 1
#

Secondary structure (DSSP, 8-state):
-PPPPPP-S-----PPPPPPEEETTEEE--EEEEEEEEE-TTSSS-EEEEEEETT-TTSTTSEEEE---TTHHHHHHH-TTS--PPP--

Sequence (89 aa):
MLEPSTPNLFPTRFTPPPAPVVIDGEPEFEITHIVDSKIDRCRACKLLYKVIWLGYEDTEDELSWLPTTKLVSNFHAAYPHKPGPLPSL

Radius of gyration: 19.13 Å; chains: 1; bounding box: 34×70×44 Å

Foldseek 3Di:
DDDDDDDDPDPPPLPAADFFDQDPNDGHFDFPAWDAWAADPVDPLGIWTWTATGSCVPHPPRIDTDSDDPHCPVVCVVVVPGDDDDPDD